Protein AF-A0AA86T6D4-F1 (afdb_monomer_lite)

InterPro domains:
  IPR005537 CRISPR type III-associated protein [PF03787] (2-140)
  IPR010172 CRISPR-associated protein, TM1791 [PTHR39965] (3-140)
  IPR010172 CRISPR-associated protein, TM1791 [TIGR01898] (18-140)

Organism: NCBI:txid2973512

Secondary structure (DSSP, 8-state):
-B-HHHHHHHHHHHHGGGSTHHHHHB-SSSB-SEEEPPBEESS--SS-SEEEEEE--SSHHHHTT-B-TTSPBPPP-TTPPP--EEEEEEPTT--EE--EEES--SHHHHHHHHHHHHHHHHHHHHT-SSS-GGGT-S---

Radius of gyration: 20.37 Å; chains: 1; bounding box: 47×42×55 Å

pLDDT: mean 91.83, std 7.36, range [55.91, 98.12]

Foldseek 3Di:
DFAQVQLLVLLCVQCVVPPCNCQQCHDPVGHHFKGKHGKDFPDCPPPDQKDKDKDWDQFVQQVVQHADPVRHGDDGDNPDDTDIDIDIDGDPPGDIDIDMDGPDPDPVSVVSVVSSVVSSLCSLAPVAGDPDVVVPPRHDD

Sequence (141 aa):
MLPGSGLKGLALAVARSNGEHETIFGTQKAAGLVDVLDAIPISPPGKNWIEVDIMNPHYPDWYQQKKDKQGKALAPSDDQSPNPIFFLTVSPGVEFEFALLCRTRTNEAKDALNKAKAWLIEGLKTLGAGAKTAAGYGYFV

Structure (mmCIF, N/CA/C/O backbone):
data_AF-A0AA86T6D4-F1
#
_entry.id   AF-A0AA86T6D4-F1
#
loop_
_atom_site.group_PDB
_atom_site.id
_atom_site.type_symbol
_atom_site.label_atom_id
_atom_site.label_alt_id
_atom_site.label_comp_id
_atom_site.label_asym_id
_atom_site.label_entity_id
_atom_site.label_seq_id
_atom_site.pdbx_PDB_ins_code
_atom_site.Cartn_x
_atom_site.Cartn_y
_atom_site.Cartn_z
_atom_site.occupancy
_atom_site.B_iso_or_equiv
_atom_site.auth_seq_id
_atom_site.auth_comp_id
_atom_site.auth_asym_id
_atom_site.auth_atom_id
_atom_site.pdbx_PDB_model_num
ATOM 1 N N . MET A 1 1 ? 6.828 -6.837 5.090 1.00 88.25 1 MET A N 1
ATOM 2 C CA . MET A 1 1 ? 5.873 -6.021 5.872 1.00 88.25 1 MET A CA 1
ATOM 3 C C . MET A 1 1 ? 5.378 -4.894 4.984 1.00 88.25 1 MET A C 1
ATOM 5 O O . MET A 1 1 ? 6.163 -4.411 4.172 1.00 88.25 1 MET A O 1
ATOM 9 N N . LEU A 1 2 ? 4.116 -4.494 5.128 1.00 95.25 2 LEU A N 1
ATOM 10 C CA . LEU A 1 2 ? 3.575 -3.286 4.503 1.00 95.25 2 LEU A CA 1
ATOM 11 C C . LEU A 1 2 ? 3.453 -2.188 5.569 1.00 95.25 2 LEU A C 1
ATOM 13 O O . LEU A 1 2 ? 2.792 -2.435 6.576 1.00 95.25 2 LEU A O 1
ATOM 17 N N . PRO A 1 3 ? 4.057 -1.001 5.377 1.00 97.62 3 PRO A N 1
ATOM 18 C CA . PRO A 1 3 ? 4.010 0.057 6.382 1.00 97.62 3 PRO A CA 1
ATOM 19 C C . PRO A 1 3 ? 2.589 0.571 6.644 1.00 97.62 3 PRO A C 1
ATOM 21 O O . PRO A 1 3 ? 1.860 0.907 5.706 1.00 97.62 3 PRO A O 1
ATOM 24 N N . GLY A 1 4 ? 2.227 0.735 7.915 1.00 97.62 4 GLY A N 1
ATOM 25 C CA . GLY A 1 4 ? 0.935 1.241 8.372 1.00 97.62 4 GLY A CA 1
ATOM 26 C C . GLY A 1 4 ? 0.640 2.652 7.873 1.00 97.62 4 GLY A C 1
ATOM 27 O O . GLY A 1 4 ? -0.503 2.983 7.573 1.00 97.62 4 GLY A O 1
ATOM 28 N N . SER A 1 5 ? 1.672 3.473 7.661 1.00 96.75 5 SER A N 1
ATOM 29 C CA . SER A 1 5 ? 1.539 4.786 7.016 1.00 96.75 5 SER A CA 1
ATOM 30 C C . SER A 1 5 ? 1.052 4.683 5.565 1.00 96.75 5 SER A C 1
ATOM 32 O O . SER A 1 5 ? 0.182 5.452 5.155 1.00 96.75 5 SER A O 1
ATOM 34 N N . GLY A 1 6 ? 1.562 3.709 4.805 1.00 97.25 6 GLY A N 1
ATOM 35 C CA . GLY A 1 6 ? 1.123 3.423 3.439 1.00 97.25 6 GLY A CA 1
ATOM 36 C C . GLY A 1 6 ? -0.304 2.885 3.407 1.00 97.25 6 GLY A C 1
ATOM 37 O O . GLY A 1 6 ? -1.123 3.357 2.623 1.00 97.25 6 GLY A O 1
ATOM 38 N N . LEU A 1 7 ? -0.632 1.970 4.321 1.00 98.12 7 LEU A N 1
ATOM 39 C CA . LEU A 1 7 ? -1.980 1.410 4.471 1.00 98.12 7 LEU A CA 1
ATOM 40 C C . LEU A 1 7 ? -3.004 2.469 4.902 1.00 98.12 7 LEU A C 1
ATOM 42 O O . LEU A 1 7 ? -4.120 2.503 4.387 1.00 98.12 7 LEU A O 1
ATOM 46 N N . LYS A 1 8 ? -2.617 3.391 5.789 1.00 97.31 8 LYS A N 1
ATOM 47 C CA . LYS A 1 8 ? -3.431 4.554 6.153 1.00 97.31 8 LYS A CA 1
ATOM 48 C C . LYS A 1 8 ? -3.658 5.469 4.956 1.00 97.31 8 LYS A C 1
ATOM 50 O O . LYS A 1 8 ? -4.780 5.914 4.744 1.00 97.31 8 LYS A O 1
ATOM 55 N N . GLY A 1 9 ? -2.615 5.741 4.170 1.00 96.38 9 GLY A N 1
ATOM 56 C CA . GLY A 1 9 ? -2.727 6.520 2.935 1.00 96.38 9 GLY A CA 1
ATOM 57 C C . GLY A 1 9 ? -3.674 5.875 1.921 1.00 96.38 9 GLY A C 1
ATOM 58 O O . GLY A 1 9 ? -4.500 6.567 1.331 1.00 96.38 9 GLY A O 1
ATOM 59 N N . LEU A 1 10 ? -3.600 4.551 1.782 1.00 96.88 10 LEU A N 1
ATOM 60 C CA . LEU A 1 10 ? -4.467 3.751 0.922 1.00 96.88 10 LEU A CA 1
ATOM 61 C C . LEU A 1 10 ? -5.937 3.834 1.355 1.00 96.88 10 LEU A C 1
ATOM 63 O O . LEU A 1 10 ? -6.796 4.194 0.553 1.00 96.88 10 LEU A O 1
ATOM 67 N N . ALA A 1 11 ? -6.220 3.574 2.634 1.00 97.12 11 ALA A N 1
ATOM 68 C CA . ALA A 1 11 ? -7.570 3.684 3.182 1.00 97.12 11 ALA A CA 1
ATOM 69 C C . ALA A 1 11 ? -8.108 5.122 3.077 1.00 97.12 11 ALA A C 1
ATOM 71 O O . ALA A 1 11 ? -9.264 5.336 2.724 1.00 97.12 11 ALA A O 1
ATOM 72 N N . LEU A 1 12 ? -7.261 6.127 3.320 1.00 96.31 12 LEU A N 1
ATOM 73 C CA . LEU A 1 12 ? -7.619 7.535 3.160 1.00 96.31 12 LEU A CA 1
ATOM 74 C C . LEU A 1 12 ? -7.967 7.884 1.705 1.00 96.31 12 LEU A C 1
ATOM 76 O O . LEU A 1 12 ? -8.889 8.666 1.486 1.00 96.31 12 LEU A O 1
ATOM 80 N N . ALA A 1 13 ? -7.262 7.327 0.716 1.00 95.38 13 ALA A N 1
ATOM 81 C CA . ALA A 1 13 ? -7.545 7.577 -0.698 1.00 95.38 13 ALA A CA 1
ATOM 82 C C . ALA A 1 13 ? -8.974 7.160 -1.077 1.00 95.38 13 ALA A C 1
ATOM 84 O O . ALA A 1 13 ? -9.649 7.905 -1.784 1.00 95.38 13 ALA A O 1
ATOM 85 N N . VAL A 1 14 ? -9.449 6.037 -0.532 1.00 95.62 14 VAL A N 1
ATOM 86 C CA . VAL A 1 14 ? -10.842 5.583 -0.662 1.00 95.62 14 VAL A CA 1
ATOM 87 C C . VAL A 1 14 ? -11.795 6.474 0.141 1.00 95.62 14 VAL A C 1
ATOM 89 O O . VAL A 1 14 ? -12.832 6.908 -0.352 1.00 95.62 14 VAL A O 1
ATOM 92 N N . ALA A 1 15 ? -11.437 6.798 1.384 1.00 95.31 15 ALA A N 1
ATOM 93 C CA . ALA A 1 15 ? -12.310 7.501 2.322 1.00 95.31 15 ALA A CA 1
ATOM 94 C C . ALA A 1 15 ? -12.574 8.979 1.978 1.00 95.31 15 ALA A C 1
ATOM 96 O O . ALA A 1 15 ? -13.535 9.568 2.481 1.00 95.31 15 ALA A O 1
ATOM 97 N N . ARG A 1 16 ? -11.732 9.601 1.142 1.00 89.44 16 ARG A N 1
ATOM 98 C CA . ARG A 1 16 ? -11.834 11.027 0.773 1.00 89.44 16 ARG A CA 1
ATOM 99 C C . ARG A 1 16 ? -13.189 11.417 0.183 1.00 89.44 16 ARG A C 1
ATOM 101 O O . ARG A 1 16 ? -13.605 12.555 0.365 1.00 89.44 16 ARG A O 1
ATOM 108 N N . SER A 1 17 ? -13.891 10.489 -0.463 1.00 78.94 17 SER A N 1
ATOM 109 C CA . SER A 1 17 ? -15.237 10.714 -1.005 1.00 78.94 17 SER A CA 1
ATOM 110 C C . SER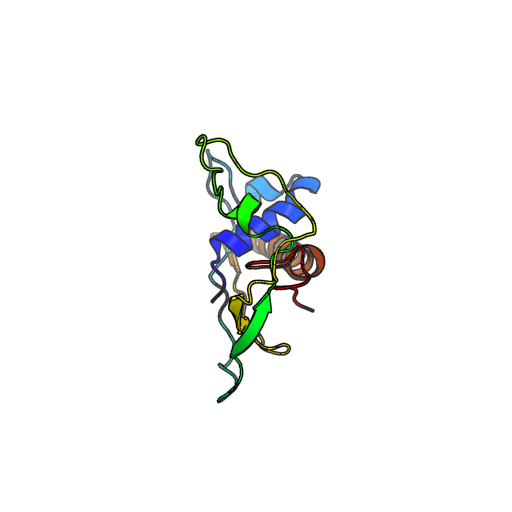 A 1 17 ? -16.349 10.730 0.059 1.00 78.94 17 SER A C 1
ATOM 112 O O . SER A 1 17 ? -17.436 11.220 -0.226 1.00 78.94 17 SER A O 1
ATOM 114 N N . ASN A 1 18 ? -16.089 10.245 1.283 1.00 72.62 18 ASN A N 1
ATOM 115 C CA . ASN A 1 18 ? -17.100 9.980 2.320 1.00 72.62 18 ASN A CA 1
ATOM 116 C C . ASN A 1 18 ? -17.125 10.996 3.489 1.00 72.62 18 ASN A C 1
ATOM 118 O O . ASN A 1 18 ? -17.879 10.808 4.437 1.00 72.62 18 ASN A O 1
ATOM 122 N N . GLY A 1 19 ? -16.310 12.061 3.465 1.00 74.06 19 GLY A N 1
ATOM 123 C CA . GLY A 1 19 ? -16.357 13.192 4.420 1.00 74.06 19 GLY A CA 1
ATOM 124 C C . GLY A 1 19 ? -15.902 12.927 5.871 1.00 74.06 19 GLY A C 1
ATOM 125 O O . GLY A 1 19 ? -15.330 13.810 6.498 1.00 74.06 19 GLY A O 1
ATOM 126 N N . GLU A 1 20 ? -16.061 11.713 6.400 1.00 86.81 20 GLU A N 1
ATOM 127 C CA . GLU A 1 20 ? -15.768 11.371 7.808 1.00 86.81 20 GLU A CA 1
ATOM 128 C C . GLU A 1 20 ? -14.303 10.983 8.094 1.00 86.81 20 GLU A C 1
ATOM 130 O O . GLU A 1 20 ? -13.903 10.698 9.227 1.00 86.81 20 GLU A O 1
ATOM 135 N N . HIS A 1 21 ? -13.472 10.954 7.054 1.00 92.81 21 HIS A N 1
ATOM 136 C CA . HIS A 1 21 ? -12.089 10.494 7.133 1.00 92.81 21 HIS A CA 1
ATOM 137 C C . HIS A 1 21 ? -11.204 11.369 8.034 1.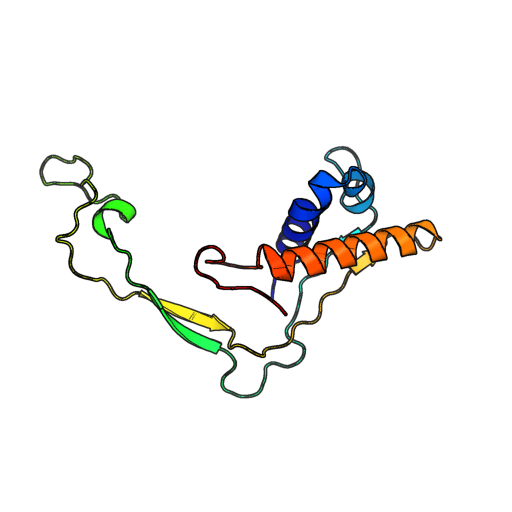00 92.81 21 HIS A C 1
ATOM 139 O O . HIS A 1 21 ? -10.231 10.865 8.589 1.00 92.81 21 HIS A O 1
ATOM 145 N N . GLU A 1 22 ? -11.530 12.651 8.216 1.00 93.88 22 GLU A N 1
ATOM 146 C CA . GLU A 1 22 ? -10.764 13.567 9.069 1.00 93.88 22 GLU A CA 1
ATOM 147 C C . GLU A 1 22 ? -10.838 13.188 10.550 1.00 93.88 22 GLU A C 1
ATOM 149 O O . GLU A 1 22 ? -9.833 13.249 11.254 1.00 93.88 22 GLU A O 1
ATOM 154 N N . THR A 1 23 ? -11.997 12.740 11.035 1.00 93.19 23 THR A N 1
ATOM 155 C CA . THR A 1 23 ? -12.137 12.272 12.422 1.00 93.19 23 THR A CA 1
ATOM 156 C C . THR A 1 23 ? -11.410 10.942 12.623 1.00 93.19 23 THR A C 1
ATOM 158 O O . THR A 1 23 ? -10.749 10.725 13.639 1.00 93.19 23 THR A O 1
ATOM 161 N N . ILE A 1 24 ? -11.484 10.050 11.634 1.00 95.31 24 ILE A N 1
ATOM 162 C CA . ILE A 1 24 ? -10.901 8.706 11.717 1.00 95.31 24 ILE A CA 1
ATOM 163 C C . ILE A 1 24 ? -9.375 8.748 11.568 1.00 95.31 24 ILE A C 1
ATOM 165 O O . ILE A 1 24 ? -8.665 8.166 12.385 1.00 95.31 24 ILE A O 1
ATOM 169 N N . PHE A 1 25 ? -8.852 9.467 10.575 1.00 95.81 25 PHE A N 1
ATOM 170 C CA . PHE A 1 25 ? -7.422 9.498 10.250 1.00 95.81 25 PHE A CA 1
ATOM 171 C C . PHE A 1 25 ? -6.697 10.763 10.715 1.00 95.81 25 PHE A C 1
ATOM 173 O O . PHE A 1 25 ? -5.461 10.767 10.757 1.00 95.81 25 PHE A O 1
ATOM 180 N N . GLY A 1 26 ? -7.428 11.781 11.157 1.00 94.12 26 GLY A N 1
ATOM 181 C CA . GLY A 1 26 ? -6.882 13.033 11.661 1.00 94.12 26 GLY A CA 1
ATOM 182 C C . GLY A 1 26 ? -6.697 14.085 10.575 1.00 94.12 26 GLY A C 1
ATOM 183 O O . GLY A 1 26 ? -6.834 13.837 9.378 1.00 94.12 26 GLY A O 1
ATOM 184 N N . THR A 1 27 ? -6.322 15.272 11.029 1.00 93.56 27 THR A N 1
ATOM 185 C CA . THR A 1 27 ? -5.945 16.421 10.205 1.00 93.56 27 THR A CA 1
ATOM 186 C C . THR A 1 27 ? -4.569 16.925 10.640 1.00 93.56 27 THR A C 1
ATOM 188 O O . THR A 1 27 ? -3.942 16.379 11.546 1.00 93.56 27 THR A O 1
ATOM 191 N N . GLN A 1 28 ? -4.093 18.020 10.046 1.00 93.94 28 GLN A N 1
ATOM 192 C CA . GLN A 1 28 ? -2.889 18.698 10.540 1.00 93.94 28 GLN A CA 1
ATOM 193 C C . GLN A 1 28 ? -3.064 19.301 11.946 1.00 93.94 28 GLN A C 1
ATOM 195 O O . GLN A 1 28 ? -2.074 19.578 12.614 1.00 93.94 28 GLN A O 1
ATOM 200 N N . LYS A 1 29 ? -4.308 19.529 12.391 1.00 96.19 29 LYS A N 1
ATOM 201 C CA . LYS A 1 29 ? -4.618 20.200 13.664 1.00 96.19 29 LYS A CA 1
ATOM 202 C C . LYS A 1 29 ? -5.014 19.235 14.781 1.00 96.19 29 LYS A C 1
ATOM 204 O O . LYS A 1 29 ? -4.953 19.612 15.946 1.00 96.19 29 LYS A O 1
ATOM 209 N N . ALA A 1 30 ? -5.445 18.023 14.439 1.00 93.19 30 ALA A N 1
ATOM 210 C CA . ALA A 1 30 ? -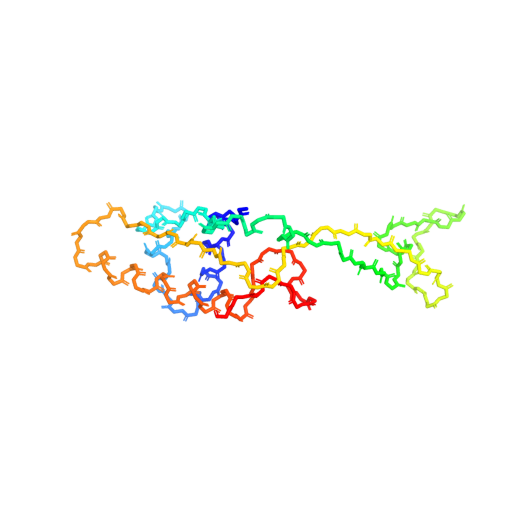5.951 17.052 15.398 1.00 93.19 30 ALA A CA 1
ATOM 211 C C . ALA A 1 30 ? -5.574 15.630 14.985 1.00 93.19 30 ALA A C 1
ATOM 213 O O . ALA A 1 30 ? -5.659 15.267 13.812 1.00 93.19 30 ALA A O 1
ATOM 214 N N . ALA A 1 31 ? -5.187 14.811 15.960 1.00 92.62 31 ALA A N 1
ATOM 215 C CA . ALA A 1 31 ? -4.923 13.404 15.709 1.00 92.62 31 ALA A CA 1
ATOM 216 C C . ALA A 1 31 ? -6.224 12.632 15.427 1.00 92.62 31 ALA A C 1
ATOM 218 O O . ALA A 1 31 ? -7.265 12.937 16.004 1.00 92.62 31 ALA A O 1
ATOM 219 N N . GLY A 1 32 ? -6.144 11.626 14.555 1.00 94.12 32 GLY A N 1
ATOM 220 C CA . GLY A 1 32 ? -7.272 10.747 14.245 1.00 94.12 32 GLY A CA 1
ATOM 221 C C . GLY A 1 32 ? -7.573 9.744 15.355 1.00 94.12 32 GLY A C 1
ATOM 222 O O . GLY A 1 32 ? -6.732 9.483 16.218 1.00 94.12 32 GLY A O 1
ATOM 223 N N . LEU A 1 33 ? -8.771 9.162 15.304 1.00 95.25 33 LEU A N 1
ATOM 224 C CA . LEU A 1 33 ? -9.205 8.113 16.229 1.00 95.25 33 LEU A CA 1
ATOM 225 C C . LEU A 1 33 ? -8.544 6.755 15.967 1.00 95.25 33 LEU A C 1
ATOM 227 O O . LEU A 1 33 ? -8.341 6.003 16.921 1.00 95.25 33 LEU A O 1
ATOM 231 N N . VAL A 1 34 ? -8.232 6.439 14.705 1.00 97.12 34 VAL A N 1
ATOM 232 C CA . VAL A 1 34 ? -7.756 5.116 14.285 1.00 97.12 34 VAL A CA 1
ATOM 233 C C . VAL A 1 34 ? -6.280 5.155 13.892 1.00 97.12 34 VAL A C 1
ATOM 235 O O . VAL A 1 34 ? -5.865 5.891 12.991 1.00 97.12 34 VAL A O 1
ATOM 238 N N . ASP A 1 35 ? -5.500 4.304 14.549 1.00 96.94 35 ASP A N 1
ATOM 239 C CA . ASP A 1 35 ? -4.127 3.981 14.192 1.00 96.94 35 ASP A CA 1
ATOM 240 C C . ASP A 1 35 ? -4.112 2.734 13.293 1.00 96.94 35 ASP A C 1
ATOM 242 O O . ASP A 1 35 ? -4.772 1.730 13.572 1.00 96.94 35 ASP A O 1
ATOM 246 N N . VAL A 1 36 ? -3.359 2.815 12.196 1.00 98.06 36 VAL A N 1
ATOM 247 C CA . VAL A 1 36 ? -3.158 1.717 11.241 1.00 98.06 36 VAL A CA 1
ATOM 248 C C . VAL A 1 36 ? -1.757 1.170 11.468 1.00 98.06 36 VAL A C 1
ATOM 250 O O . VAL A 1 36 ? -0.784 1.909 11.304 1.00 98.06 36 VAL A O 1
ATOM 253 N N . LEU A 1 37 ? -1.657 -0.091 11.881 1.00 98.06 37 LEU A N 1
ATOM 254 C CA . LEU A 1 37 ? -0.369 -0.734 12.126 1.00 98.06 37 LEU A CA 1
ATOM 255 C C . LEU A 1 37 ? 0.231 -1.292 10.834 1.00 98.06 37 LEU A C 1
ATOM 257 O O . LEU A 1 37 ? -0.446 -1.409 9.810 1.00 98.06 37 LEU A O 1
ATOM 261 N N . ASP A 1 38 ? 1.515 -1.640 10.895 1.00 97.94 38 ASP A N 1
ATOM 262 C CA . ASP A 1 38 ? 2.178 -2.368 9.818 1.00 97.94 38 ASP A CA 1
ATOM 263 C C . ASP A 1 38 ? 1.505 -3.729 9.614 1.00 97.94 38 ASP A C 1
ATOM 265 O O . ASP A 1 38 ? 1.215 -4.439 10.579 1.00 97.94 38 ASP A O 1
ATOM 269 N N . ALA A 1 39 ? 1.286 -4.110 8.355 1.00 96.62 39 ALA A N 1
ATOM 270 C CA . ALA A 1 39 ? 0.807 -5.446 8.034 1.00 96.62 39 ALA A CA 1
ATOM 271 C C . ALA A 1 39 ? 1.973 -6.423 7.887 1.00 96.62 39 ALA A C 1
ATOM 273 O O . ALA A 1 39 ? 2.986 -6.142 7.222 1.00 96.62 39 ALA A O 1
ATOM 274 N N . ILE A 1 40 ? 1.807 -7.599 8.479 1.00 93.69 40 ILE A N 1
ATOM 275 C CA . ILE A 1 40 ? 2.822 -8.650 8.543 1.00 93.69 40 ILE A CA 1
ATOM 276 C C . ILE A 1 40 ? 2.304 -9.929 7.879 1.00 93.69 40 ILE A C 1
ATOM 278 O O . ILE A 1 40 ? 1.110 -10.199 7.949 1.00 93.69 40 ILE A O 1
ATOM 282 N N . PRO A 1 41 ? 3.160 -10.724 7.219 1.00 91.75 41 PRO A N 1
ATOM 283 C CA . PRO A 1 41 ? 2.744 -12.021 6.696 1.00 91.75 41 PRO A CA 1
ATOM 284 C C . PRO A 1 41 ? 2.413 -12.982 7.854 1.00 91.75 41 PRO A C 1
ATOM 286 O O . PRO A 1 41 ? 3.198 -13.078 8.797 1.00 91.75 41 PRO A O 1
ATOM 289 N N . ILE A 1 42 ? 1.279 -13.692 7.784 1.00 86.44 42 ILE A N 1
ATOM 290 C CA . ILE A 1 42 ? 0.746 -14.528 8.896 1.00 86.44 42 ILE A CA 1
ATOM 291 C C . ILE A 1 42 ? 1.599 -15.784 9.137 1.00 86.44 42 ILE A C 1
ATOM 293 O O . ILE A 1 42 ? 1.641 -16.364 10.218 1.00 86.44 42 ILE A O 1
ATOM 297 N N . SER A 1 43 ? 2.365 -16.178 8.136 1.00 69.88 43 SER A N 1
ATOM 298 C CA . SER A 1 43 ? 3.451 -17.140 8.228 1.00 69.88 43 SER A CA 1
ATOM 299 C C . SER A 1 43 ? 4.312 -16.856 7.010 1.00 69.88 43 SER A C 1
ATOM 301 O O . SER A 1 43 ? 3.721 -16.734 5.941 1.00 69.88 43 SER A O 1
ATOM 303 N N . PRO A 1 44 ? 5.645 -16.697 7.083 1.00 61.06 44 PRO A N 1
ATOM 304 C CA . PRO A 1 44 ? 6.449 -16.799 5.872 1.00 61.06 44 PRO A CA 1
ATOM 305 C C . PRO A 1 44 ? 6.235 -18.230 5.353 1.00 61.06 44 PRO A C 1
ATOM 307 O O . PRO A 1 44 ? 6.701 -19.161 6.016 1.00 61.06 44 PRO A O 1
ATOM 310 N N . PRO A 1 45 ? 5.478 -18.457 4.260 1.00 55.91 45 PRO A N 1
ATOM 311 C CA . PRO A 1 45 ? 5.151 -19.806 3.832 1.00 55.91 45 PRO A CA 1
ATOM 312 C C . PRO A 1 45 ? 6.434 -20.506 3.383 1.00 55.91 45 PRO A C 1
ATOM 314 O O . PRO A 1 45 ? 6.898 -20.318 2.265 1.00 55.91 45 PRO A O 1
ATOM 317 N N . GLY A 1 46 ? 7.043 -21.273 4.290 1.00 63.38 46 GLY A N 1
ATOM 318 C CA . GLY A 1 46 ? 8.237 -22.076 4.042 1.00 63.38 46 GLY A CA 1
ATOM 319 C C . GLY A 1 46 ? 9.339 -21.379 3.226 1.00 63.38 46 GLY A C 1
ATOM 320 O O . GLY A 1 46 ? 9.556 -20.168 3.286 1.00 63.38 46 GLY A O 1
ATOM 321 N N . LYS A 1 47 ? 10.074 -22.181 2.451 1.00 62.81 47 LYS A N 1
ATOM 322 C CA . LYS A 1 47 ? 10.882 -21.677 1.334 1.00 62.81 47 LYS A CA 1
ATOM 323 C C . LYS A 1 47 ? 9.917 -21.408 0.168 1.00 62.81 47 LYS A C 1
ATOM 325 O O . LYS A 1 47 ? 9.108 -22.287 -0.105 1.00 62.81 47 LYS A O 1
ATOM 330 N N . ASN A 1 48 ? 10.063 -20.271 -0.527 1.00 72.81 48 ASN A N 1
ATOM 331 C CA . ASN A 1 48 ? 9.397 -19.901 -1.803 1.00 72.81 48 ASN A CA 1
ATOM 332 C C . ASN A 1 48 ? 8.187 -18.944 -1.735 1.00 72.81 48 ASN A C 1
ATOM 334 O O . ASN A 1 48 ? 7.261 -19.077 -2.522 1.00 72.81 48 ASN A O 1
ATOM 338 N N . TRP A 1 49 ? 8.199 -17.952 -0.845 1.00 86.50 49 TRP A N 1
ATOM 339 C CA . TRP A 1 49 ? 7.190 -16.874 -0.825 1.00 86.50 49 TRP A CA 1
ATOM 340 C C . TRP A 1 49 ? 7.685 -15.540 -1.387 1.00 86.50 49 TRP A C 1
ATOM 342 O O . TRP A 1 49 ? 6.972 -14.535 -1.388 1.00 86.50 49 TRP A O 1
ATOM 352 N N . ILE A 1 50 ? 8.941 -15.550 -1.825 1.00 90.25 50 ILE A N 1
ATOM 353 C CA . ILE A 1 50 ? 9.584 -14.488 -2.574 1.00 90.25 50 ILE A CA 1
ATOM 354 C C . ILE A 1 50 ? 9.983 -15.087 -3.917 1.00 90.25 50 ILE A C 1
ATOM 356 O O . ILE A 1 50 ? 10.662 -16.116 -3.963 1.00 90.25 50 ILE A O 1
ATOM 360 N N . GLU A 1 51 ? 9.585 -14.419 -4.986 1.00 91.69 51 GLU A N 1
ATOM 361 C CA . GLU A 1 51 ? 9.856 -14.792 -6.370 1.00 91.69 51 GLU A CA 1
ATOM 362 C C . GLU A 1 51 ? 10.703 -13.720 -7.053 1.00 91.69 51 GLU A C 1
ATOM 364 O O . GLU A 1 51 ? 10.723 -12.559 -6.640 1.00 91.69 51 GLU A O 1
ATOM 369 N N . VAL A 1 52 ? 11.428 -14.120 -8.098 1.00 94.75 52 VAL A N 1
ATOM 370 C CA . VAL A 1 52 ? 12.128 -13.192 -8.989 1.00 94.75 52 VAL A CA 1
ATOM 371 C C . VAL A 1 52 ? 11.245 -12.964 -10.203 1.00 94.75 52 VAL A C 1
ATOM 373 O O . VAL A 1 52 ? 10.885 -13.920 -10.885 1.00 94.75 52 VAL A O 1
ATOM 376 N N . ASP A 1 53 ? 10.963 -11.703 -10.496 1.00 95.81 53 ASP A N 1
ATOM 377 C CA . ASP A 1 53 ? 10.293 -11.282 -11.721 1.00 95.81 53 ASP A CA 1
ATOM 378 C C . ASP A 1 53 ? 11.188 -10.297 -12.493 1.00 95.81 53 ASP A C 1
ATOM 380 O O . ASP A 1 53 ? 12.217 -9.829 -11.992 1.00 95.81 53 ASP A O 1
ATOM 384 N N . ILE A 1 54 ? 10.833 -9.999 -13.737 1.00 96.75 54 ILE A N 1
ATOM 385 C CA . ILE A 1 54 ? 11.613 -9.198 -14.678 1.00 96.75 54 ILE A CA 1
ATOM 386 C C . ILE A 1 54 ? 10.774 -8.037 -15.213 1.00 96.75 54 ILE A C 1
ATOM 388 O O . ILE A 1 54 ? 9.601 -8.178 -15.540 1.00 96.75 54 ILE A O 1
ATOM 392 N N . MET A 1 55 ? 11.384 -6.860 -15.344 1.00 94.75 55 MET A N 1
ATOM 393 C CA . MET A 1 55 ? 10.827 -5.783 -16.164 1.00 94.75 55 MET A CA 1
ATOM 394 C C . MET A 1 55 ? 11.819 -5.338 -17.229 1.00 94.75 55 MET A C 1
ATOM 396 O O . MET A 1 55 ? 13.019 -5.267 -16.976 1.00 94.75 55 MET A O 1
ATOM 400 N N . ASN A 1 56 ? 11.290 -4.979 -18.395 1.00 93.44 56 ASN A N 1
ATOM 401 C CA . ASN A 1 56 ? 12.016 -4.306 -19.465 1.00 93.44 56 ASN A CA 1
ATOM 402 C C . ASN A 1 56 ? 11.374 -2.931 -19.685 1.00 93.44 56 ASN A C 1
ATOM 404 O O . ASN A 1 56 ? 10.277 -2.870 -20.244 1.00 93.44 56 ASN A O 1
ATOM 408 N N . PRO A 1 57 ? 11.998 -1.827 -19.231 1.00 92.00 57 PRO A N 1
ATOM 409 C CA . PRO A 1 57 ? 11.540 -0.489 -19.589 1.00 92.00 57 PRO A CA 1
ATOM 410 C C . PRO A 1 57 ? 11.558 -0.321 -21.110 1.00 92.00 57 PRO A C 1
ATOM 412 O O . PRO A 1 57 ? 12.543 -0.681 -21.744 1.00 92.00 57 PRO A O 1
ATOM 415 N N . HIS A 1 58 ? 10.492 0.248 -21.677 1.00 90.94 58 HIS A N 1
ATOM 416 C CA . HIS A 1 58 ? 10.378 0.442 -23.130 1.00 90.94 58 HIS A CA 1
ATOM 417 C C . HIS A 1 58 ? 11.320 1.541 -23.661 1.00 90.94 58 HIS A C 1
ATOM 419 O O . HIS A 1 58 ? 11.877 1.409 -24.740 1.00 90.94 58 HIS A O 1
ATOM 425 N N . TYR A 1 59 ? 11.581 2.585 -22.861 1.00 92.25 59 TYR A N 1
ATOM 426 C CA . TYR A 1 59 ? 12.496 3.690 -23.204 1.00 92.25 59 TYR A CA 1
ATOM 427 C C . TYR A 1 59 ? 13.600 3.872 -22.142 1.00 92.25 59 TYR A C 1
ATOM 429 O O . TYR A 1 59 ? 13.583 4.860 -21.395 1.00 92.25 59 TYR A O 1
ATOM 437 N N . PRO A 1 60 ? 14.534 2.916 -21.985 1.00 90.88 60 PRO A N 1
ATOM 438 C CA . PRO A 1 60 ? 15.523 2.943 -20.908 1.00 90.88 60 PRO A CA 1
ATOM 439 C C . PRO A 1 60 ? 16.385 4.214 -20.906 1.00 90.88 60 PRO A C 1
ATOM 441 O O . PRO A 1 60 ? 16.618 4.777 -19.836 1.00 90.88 60 PRO A O 1
ATOM 444 N N . ASP A 1 61 ? 16.804 4.716 -22.068 1.00 91.81 61 ASP A N 1
ATOM 445 C CA . ASP A 1 61 ? 17.686 5.887 -22.154 1.00 91.81 61 ASP A CA 1
ATOM 446 C C . ASP A 1 61 ? 16.978 7.188 -21.751 1.00 91.81 61 ASP A C 1
ATOM 448 O O . ASP A 1 61 ? 17.583 8.050 -21.106 1.00 91.81 61 ASP A O 1
ATOM 452 N N . TRP A 1 62 ? 15.682 7.295 -22.066 1.00 91.19 62 TRP A N 1
ATOM 453 C CA . TRP A 1 62 ? 14.829 8.410 -21.648 1.00 91.19 62 TRP A CA 1
ATOM 454 C C . TRP A 1 62 ? 14.684 8.449 -20.125 1.00 91.19 62 TRP A C 1
ATOM 456 O O . TRP A 1 62 ? 14.969 9.465 -19.491 1.00 91.19 62 TRP A O 1
ATOM 466 N N . TYR A 1 63 ? 14.285 7.327 -19.516 1.00 89.06 63 TYR A N 1
ATOM 467 C CA . TYR A 1 63 ? 14.082 7.256 -18.066 1.00 89.06 63 TYR A CA 1
ATOM 468 C C . TYR A 1 63 ? 15.388 7.396 -17.274 1.00 89.06 63 TYR A C 1
ATOM 470 O O . TYR A 1 63 ? 15.367 7.886 -16.147 1.00 89.06 63 TYR A O 1
ATOM 478 N N . GLN A 1 64 ? 16.526 7.019 -17.863 1.00 90.19 64 GLN A N 1
ATOM 479 C CA . GLN A 1 64 ? 17.856 7.235 -17.286 1.00 90.19 64 GLN A CA 1
ATOM 480 C C . GLN A 1 64 ? 18.409 8.647 -17.527 1.00 90.19 64 GLN A C 1
ATOM 482 O O . GLN A 1 64 ? 19.523 8.937 -17.095 1.00 90.19 64 GLN A O 1
ATOM 487 N N . GLN A 1 65 ? 17.657 9.526 -18.201 1.00 92.25 65 GLN A N 1
ATOM 488 C CA . GLN A 1 65 ? 18.070 10.895 -18.523 1.00 92.25 65 GLN A CA 1
ATOM 489 C C . GLN A 1 65 ? 19.422 10.951 -19.253 1.00 92.25 65 GLN A C 1
ATOM 491 O O . GLN A 1 65 ? 20.228 11.864 -19.035 1.00 92.25 65 GLN A O 1
ATOM 496 N N . LYS A 1 66 ? 19.691 9.966 -20.120 1.00 92.19 66 LYS A N 1
ATOM 497 C CA . LYS A 1 66 ? 20.917 9.953 -20.917 1.00 92.19 66 LYS A CA 1
ATOM 498 C C . LYS A 1 66 ? 20.949 11.147 -21.860 1.00 92.19 66 LYS A C 1
ATOM 500 O O . LYS A 1 66 ? 19.918 11.664 -22.295 1.00 92.19 66 LYS A O 1
ATOM 505 N N . LYS A 1 67 ? 22.165 11.586 -22.172 1.00 94.50 67 LYS A N 1
ATOM 506 C CA . LYS A 1 67 ? 22.421 12.733 -23.037 1.00 94.50 67 LYS A CA 1
ATOM 507 C C . LYS A 1 67 ? 23.175 12.307 -24.286 1.00 94.50 67 LYS A C 1
ATOM 509 O O . LYS A 1 67 ? 23.995 11.391 -24.231 1.00 94.50 67 LYS A O 1
ATOM 514 N N . ASP A 1 68 ? 22.901 12.984 -25.392 1.00 91.12 68 ASP A N 1
ATOM 515 C CA . ASP A 1 68 ? 23.702 12.873 -26.604 1.00 91.12 68 ASP A CA 1
ATOM 516 C C . ASP A 1 68 ? 25.098 13.495 -26.415 1.00 91.12 68 ASP A C 1
ATOM 518 O O . ASP A 1 68 ? 25.450 14.038 -25.361 1.00 91.12 68 ASP A O 1
ATOM 522 N N . LYS A 1 69 ? 25.916 13.428 -27.468 1.00 92.12 69 LYS A N 1
ATOM 523 C CA . LYS A 1 69 ? 27.284 13.968 -27.466 1.00 92.12 69 LYS A CA 1
ATOM 524 C C . LYS A 1 69 ? 27.327 15.491 -27.286 1.00 92.12 69 LYS A C 1
ATOM 526 O O . LYS A 1 69 ? 28.380 16.027 -26.958 1.00 92.12 69 LYS A O 1
ATOM 531 N N . GLN A 1 70 ? 26.210 16.178 -27.505 1.00 92.50 70 GLN A N 1
ATOM 532 C CA . GLN A 1 70 ? 26.043 17.620 -27.354 1.00 92.50 70 GLN A CA 1
ATOM 533 C C . GLN A 1 70 ? 25.453 17.990 -25.981 1.00 92.50 70 GLN A C 1
ATOM 535 O O . GLN A 1 70 ? 25.247 19.168 -25.694 1.00 92.50 70 GLN A O 1
ATOM 540 N N . GLY A 1 71 ? 25.206 17.005 -25.110 1.00 91.75 71 GLY A N 1
ATOM 541 C CA . GLY A 1 71 ? 24.682 17.211 -23.763 1.00 91.75 71 GLY A CA 1
ATOM 542 C C . GLY A 1 71 ? 23.163 17.401 -23.692 1.00 91.75 71 GLY A C 1
ATOM 543 O O . GLY A 1 71 ? 22.653 17.752 -22.622 1.00 91.75 71 GLY A O 1
ATOM 544 N N . LYS A 1 72 ? 22.424 17.166 -24.782 1.00 92.19 72 LYS A N 1
ATOM 545 C CA . LYS A 1 72 ? 20.957 17.241 -24.816 1.00 92.19 72 LYS A CA 1
ATOM 546 C C . LYS A 1 72 ? 20.352 15.902 -24.393 1.00 92.19 72 LYS A C 1
ATOM 548 O O . LYS A 1 72 ? 20.865 14.853 -24.761 1.00 92.19 72 LYS A O 1
ATOM 553 N N . ALA A 1 73 ? 19.261 15.931 -23.625 1.00 91.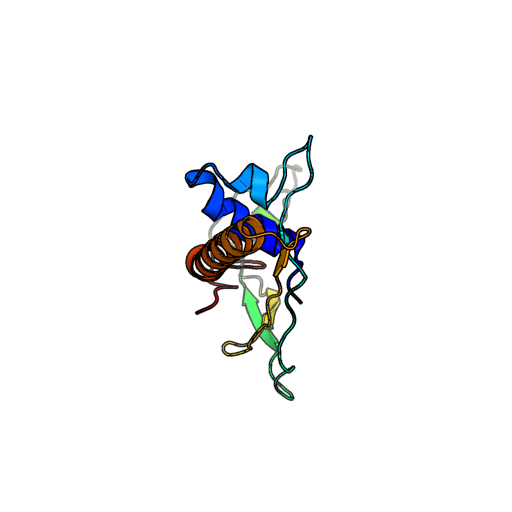38 73 ALA A N 1
ATOM 554 C CA . ALA A 1 73 ? 18.548 14.715 -23.232 1.00 91.38 73 ALA A CA 1
ATOM 555 C C . ALA A 1 73 ? 18.048 13.945 -24.467 1.00 91.38 73 ALA A C 1
ATOM 557 O O . ALA A 1 73 ? 17.459 14.540 -25.375 1.00 91.38 73 ALA A O 1
ATOM 558 N N . LEU A 1 74 ? 18.288 12.634 -24.487 1.00 92.75 74 LEU A N 1
ATOM 559 C CA . LEU A 1 74 ? 17.775 11.739 -25.521 1.00 92.75 74 LEU A CA 1
ATOM 560 C C . LEU A 1 74 ? 16.255 11.652 -25.402 1.00 92.75 74 LEU A C 1
ATOM 562 O O . LEU A 1 74 ? 15.755 11.505 -24.296 1.00 92.75 74 LEU A O 1
ATOM 566 N N . ALA A 1 75 ? 15.537 11.759 -26.520 1.00 92.38 75 ALA A N 1
ATOM 567 C CA . ALA A 1 75 ? 14.084 11.592 -26.588 1.00 92.38 75 ALA A CA 1
ATOM 568 C C . ALA A 1 75 ? 13.695 10.096 -26.538 1.00 92.38 75 ALA A C 1
ATOM 570 O O . ALA A 1 75 ? 14.537 9.252 -26.849 1.00 92.38 75 ALA A O 1
ATOM 571 N N . PRO A 1 76 ? 12.448 9.741 -26.165 1.00 91.81 76 PRO A N 1
ATOM 572 C CA . PRO A 1 76 ? 11.984 8.358 -26.265 1.00 91.81 76 PRO A CA 1
ATOM 573 C C . PRO A 1 76 ? 12.002 7.893 -27.727 1.00 91.81 76 PRO A C 1
ATOM 575 O O . PRO A 1 76 ? 11.565 8.622 -28.620 1.00 91.81 76 PRO A O 1
ATOM 578 N N . SER A 1 77 ? 12.518 6.688 -27.961 1.00 92.19 77 SER A N 1
ATOM 579 C CA . SER A 1 77 ? 12.633 6.075 -29.285 1.00 92.19 77 SER A CA 1
ATOM 580 C C . SER A 1 77 ? 12.429 4.559 -29.196 1.00 92.19 77 SER A C 1
ATOM 582 O O . SER A 1 77 ? 12.863 3.932 -28.232 1.00 92.19 77 SER A O 1
ATOM 584 N N . ASP A 1 78 ? 11.765 3.970 -30.194 1.00 90.31 78 ASP A N 1
ATOM 585 C CA . ASP A 1 78 ? 11.395 2.540 -30.221 1.00 90.31 78 ASP A CA 1
ATOM 586 C C . ASP A 1 78 ? 12.531 1.607 -30.696 1.00 90.31 78 ASP A C 1
ATOM 588 O O . ASP A 1 78 ? 12.327 0.412 -30.891 1.00 90.31 78 ASP A O 1
ATOM 592 N N . ASP A 1 79 ? 13.732 2.141 -30.917 1.00 91.00 79 ASP A N 1
ATOM 593 C CA . ASP A 1 79 ? 14.901 1.430 -31.452 1.00 91.00 79 ASP A CA 1
ATOM 594 C C . ASP A 1 79 ? 15.898 0.981 -30.369 1.00 91.00 79 ASP A C 1
ATOM 596 O O . ASP A 1 79 ? 16.994 0.505 -30.673 1.00 91.00 79 ASP A O 1
ATOM 600 N N . GLN A 1 80 ? 15.527 1.125 -29.095 1.00 89.88 80 GLN A N 1
ATOM 601 C CA . GLN A 1 80 ? 16.387 0.811 -27.957 1.00 89.88 80 GLN A CA 1
ATOM 602 C C . GLN A 1 80 ? 16.358 -0.688 -27.630 1.00 89.88 80 GLN A C 1
ATOM 604 O O . GLN A 1 80 ? 15.306 -1.328 -27.609 1.00 89.88 80 GLN A O 1
ATOM 609 N N . SER A 1 81 ? 17.527 -1.257 -27.324 1.00 91.88 81 SER A N 1
ATOM 610 C CA . SER A 1 81 ? 17.626 -2.650 -26.877 1.00 91.88 81 SER A CA 1
ATOM 611 C C . SER A 1 81 ? 16.928 -2.854 -25.524 1.00 91.88 81 SER A C 1
ATOM 613 O O . SER A 1 81 ? 17.076 -2.010 -24.633 1.00 91.88 81 SER A O 1
ATOM 615 N N . PRO A 1 82 ? 16.234 -3.990 -25.310 1.00 91.00 82 PRO A N 1
ATOM 616 C CA . PRO A 1 82 ? 15.637 -4.301 -24.016 1.00 91.00 82 PRO A CA 1
ATOM 617 C C . PRO A 1 82 ? 16.717 -4.414 -22.933 1.00 91.00 82 PRO A C 1
ATOM 619 O O . PRO A 1 82 ? 17.783 -4.989 -23.163 1.00 91.00 82 PRO A O 1
ATOM 622 N N . ASN A 1 83 ? 16.422 -3.895 -21.740 1.00 91.06 83 ASN A N 1
ATOM 623 C CA . ASN A 1 83 ? 17.307 -3.960 -20.577 1.00 91.06 83 ASN A CA 1
ATOM 624 C C . ASN A 1 83 ? 16.638 -4.712 -19.409 1.00 91.06 83 ASN A C 1
ATOM 626 O O . ASN A 1 83 ? 15.910 -4.080 -18.635 1.00 91.06 83 ASN A O 1
ATOM 630 N N . PRO A 1 84 ? 16.876 -6.035 -19.278 1.00 95.00 84 PRO A N 1
ATOM 631 C CA . PRO A 1 84 ? 16.310 -6.870 -18.221 1.00 95.00 84 PRO A CA 1
ATOM 632 C C . PRO A 1 84 ? 16.653 -6.384 -16.812 1.00 95.00 84 PRO A C 1
ATOM 634 O O . PRO A 1 84 ? 17.806 -6.444 -16.388 1.00 95.00 84 PRO A O 1
ATOM 637 N N . ILE A 1 85 ? 15.643 -5.966 -16.048 1.00 94.75 85 ILE A N 1
ATOM 638 C CA . ILE A 1 85 ? 15.783 -5.637 -14.626 1.00 94.75 85 ILE A CA 1
ATOM 639 C C . ILE A 1 85 ? 15.037 -6.683 -13.804 1.00 94.75 85 ILE A C 1
ATOM 641 O O . ILE A 1 85 ? 13.805 -6.683 -13.756 1.00 94.75 85 ILE A O 1
ATOM 645 N N . PHE A 1 86 ? 15.793 -7.546 -13.132 1.00 96.75 86 PHE A N 1
ATOM 646 C CA . PHE A 1 86 ? 15.259 -8.517 -12.181 1.00 96.75 86 PHE A CA 1
ATOM 647 C C . PHE A 1 86 ? 14.932 -7.841 -10.846 1.00 96.75 86 PHE A C 1
ATOM 649 O O . PHE A 1 86 ? 15.710 -7.027 -10.346 1.00 96.75 86 PHE A O 1
ATOM 656 N N . PHE A 1 87 ? 13.791 -8.178 -10.255 1.00 95.12 87 PHE A N 1
ATOM 657 C CA . PHE A 1 87 ? 13.373 -7.676 -8.949 1.00 95.12 87 PHE A CA 1
ATOM 658 C C . PHE A 1 87 ? 12.634 -8.757 -8.160 1.00 95.12 87 PHE A C 1
ATOM 660 O O . PHE A 1 87 ? 12.100 -9.704 -8.729 1.00 95.12 87 PHE A O 1
ATOM 667 N N . LEU A 1 88 ? 12.621 -8.610 -6.836 1.00 94.38 88 LEU A N 1
ATOM 668 C CA . LEU A 1 88 ? 11.923 -9.532 -5.948 1.00 94.38 88 LEU A CA 1
ATOM 669 C C . LEU A 1 88 ? 10.457 -9.122 -5.789 1.00 94.38 88 LEU A C 1
ATOM 671 O O . LEU A 1 88 ? 10.160 -7.941 -5.596 1.00 94.38 88 LEU A O 1
ATOM 675 N N . THR A 1 89 ? 9.564 -10.103 -5.816 1.00 93.94 89 THR A N 1
ATOM 676 C CA . THR A 1 89 ? 8.134 -9.951 -5.540 1.00 93.94 89 THR A CA 1
ATOM 677 C C . THR A 1 89 ? 7.684 -10.944 -4.475 1.00 93.94 89 THR A C 1
ATOM 679 O O . THR A 1 89 ? 8.338 -11.957 -4.244 1.00 93.94 89 THR A O 1
ATOM 682 N N . VAL A 1 90 ? 6.574 -10.643 -3.806 1.00 92.69 90 VAL A N 1
ATOM 683 C CA . VAL A 1 90 ? 5.898 -11.600 -2.924 1.00 92.69 90 VAL A CA 1
ATOM 684 C C . VAL A 1 90 ? 5.012 -12.493 -3.788 1.00 92.69 90 VAL A C 1
ATOM 686 O O . VAL A 1 90 ? 4.277 -11.979 -4.634 1.00 92.69 90 VAL A O 1
ATOM 689 N N . SER A 1 91 ? 5.089 -13.807 -3.583 1.00 91.62 91 SER A N 1
ATOM 690 C CA . SER A 1 91 ? 4.293 -14.787 -4.326 1.00 91.62 91 SER A CA 1
ATOM 691 C C . SER A 1 91 ? 2.785 -14.584 -4.111 1.00 91.62 91 SER A C 1
ATOM 693 O O . SER A 1 91 ? 2.362 -14.217 -3.006 1.00 91.62 91 SER A O 1
ATOM 695 N N . PRO A 1 92 ? 1.939 -14.878 -5.114 1.00 90.75 92 PRO A N 1
ATOM 696 C CA . PRO A 1 92 ? 0.497 -14.973 -4.913 1.00 90.75 92 PRO A CA 1
ATOM 697 C C . PRO A 1 92 ? 0.140 -15.990 -3.817 1.00 90.75 92 PRO A C 1
ATOM 699 O O . PRO A 1 92 ? 0.787 -17.026 -3.678 1.00 90.75 92 PRO A O 1
ATOM 702 N N . GLY A 1 93 ? -0.912 -15.708 -3.045 1.00 89.75 93 GLY A N 1
ATOM 703 C CA . GLY A 1 93 ? -1.380 -16.589 -1.966 1.00 89.75 93 GLY A CA 1
ATOM 704 C C . GLY A 1 93 ? -0.689 -16.387 -0.612 1.00 89.75 93 GLY A C 1
ATOM 705 O O . GLY A 1 93 ? -1.050 -17.057 0.351 1.00 89.75 93 GLY A O 1
ATOM 706 N N . VAL A 1 94 ? 0.266 -15.456 -0.501 1.00 90.88 94 VAL A N 1
ATOM 707 C CA . VAL A 1 94 ? 0.814 -15.052 0.802 1.00 90.88 94 VAL A CA 1
ATOM 708 C C . VAL A 1 94 ? -0.212 -14.209 1.555 1.00 90.88 94 VAL A C 1
ATOM 710 O O . VAL A 1 94 ? -0.580 -13.116 1.125 1.00 90.88 94 VAL A O 1
ATOM 713 N N . GLU A 1 95 ? -0.640 -14.702 2.712 1.00 92.06 95 GLU A N 1
ATOM 714 C CA . GLU A 1 95 ? -1.586 -14.007 3.579 1.00 92.06 95 GLU A CA 1
ATOM 715 C C . GLU A 1 95 ? -0.888 -12.974 4.468 1.00 92.06 95 GLU A C 1
ATOM 717 O O . GLU A 1 95 ? 0.195 -13.216 5.010 1.00 92.06 95 GLU A O 1
ATOM 722 N N . PHE A 1 96 ? -1.545 -11.829 4.656 1.00 94.44 96 PHE A N 1
ATOM 723 C CA . PHE A 1 96 ? -1.102 -10.755 5.541 1.00 94.44 96 PHE A CA 1
ATOM 724 C C . PHE A 1 96 ? -2.143 -10.484 6.624 1.00 94.44 96 PHE A C 1
ATOM 726 O O . PHE A 1 96 ? -3.342 -10.425 6.355 1.00 94.44 96 PHE A O 1
ATOM 733 N N . GLU A 1 97 ? -1.666 -10.259 7.843 1.00 95.44 97 GLU A N 1
ATOM 734 C CA . GLU A 1 97 ? -2.459 -9.760 8.955 1.00 95.44 97 GLU A CA 1
ATOM 735 C C . GLU A 1 97 ? -2.381 -8.236 8.994 1.00 95.44 97 GLU A C 1
ATOM 737 O O . GLU A 1 97 ? -1.300 -7.643 8.964 1.00 95.44 97 GLU A O 1
ATOM 742 N N . PHE A 1 98 ? -3.555 -7.610 9.067 1.00 97.50 98 PHE A N 1
ATOM 743 C CA . PHE A 1 98 ? -3.734 -6.166 9.128 1.00 97.50 98 PHE A CA 1
ATOM 744 C C . PHE A 1 98 ? -4.406 -5.811 10.451 1.00 97.50 98 PHE A C 1
ATOM 746 O O . PHE A 1 98 ? -5.471 -6.342 10.770 1.00 97.50 98 PHE A O 1
ATOM 753 N N . ALA A 1 99 ? -3.819 -4.878 11.198 1.00 97.38 99 ALA A N 1
ATOM 754 C CA . ALA A 1 99 ? -4.331 -4.468 12.498 1.00 97.38 99 ALA A CA 1
ATOM 755 C C . ALA A 1 99 ? -4.688 -2.976 12.522 1.00 97.38 99 ALA A C 1
ATOM 757 O O . ALA A 1 99 ? -3.906 -2.112 12.117 1.00 97.38 99 ALA A O 1
ATOM 758 N N . LEU A 1 100 ? -5.886 -2.687 13.035 1.00 97.88 100 LEU A N 1
ATOM 759 C CA . LEU A 1 100 ? -6.405 -1.343 13.271 1.00 97.88 100 LEU A CA 1
ATOM 760 C C . LEU A 1 100 ? -6.689 -1.182 14.763 1.00 97.88 100 LEU A C 1
ATOM 762 O O . LEU A 1 100 ? -7.338 -2.038 15.365 1.00 97.88 100 LEU A O 1
ATOM 766 N N . LEU A 1 101 ? -6.233 -0.079 15.349 1.00 96.44 101 LEU A N 1
ATOM 767 C CA . LEU A 1 101 ? -6.460 0.248 16.754 1.00 96.44 101 LEU A CA 1
ATOM 768 C C . LEU A 1 101 ? -7.242 1.551 16.859 1.00 96.44 101 LEU A C 1
ATOM 770 O O . LEU A 1 101 ? -6.953 2.503 16.144 1.00 96.44 101 LEU A O 1
ATOM 774 N N . CYS A 1 102 ? -8.209 1.616 17.772 1.00 95.19 102 CYS A N 1
ATOM 775 C CA . CYS A 1 102 ? -8.858 2.876 18.120 1.00 95.19 102 CYS A CA 1
ATOM 776 C C . CYS A 1 102 ? -8.298 3.395 19.441 1.00 95.19 102 CYS A C 1
ATOM 778 O O . CYS A 1 102 ? -8.139 2.637 20.401 1.00 95.19 102 CYS A O 1
ATOM 780 N N . ARG A 1 103 ? -8.046 4.702 19.509 1.00 90.69 103 ARG A N 1
ATOM 781 C CA . ARG A 1 103 ? -7.526 5.372 20.710 1.00 90.69 103 ARG A CA 1
ATOM 782 C C . ARG A 1 103 ? -8.555 5.487 21.835 1.00 90.69 103 ARG A C 1
ATOM 784 O O . ARG A 1 103 ? -8.183 5.728 22.980 1.00 90.69 103 ARG A O 1
ATOM 791 N N . THR A 1 104 ? -9.839 5.314 21.528 1.00 87.81 104 THR A N 1
ATOM 792 C CA . THR A 1 104 ? -10.945 5.382 22.492 1.00 87.81 104 THR A CA 1
ATOM 793 C C . THR A 1 104 ? -11.664 4.035 22.602 1.00 87.81 104 THR A C 1
ATOM 795 O O . THR A 1 104 ? -11.581 3.189 21.713 1.00 87.81 104 THR A O 1
ATOM 798 N N . ARG A 1 105 ? -12.383 3.820 23.713 1.00 81.75 105 ARG A N 1
ATOM 799 C CA . ARG A 1 105 ? -13.182 2.602 23.974 1.00 81.75 105 ARG A CA 1
ATOM 800 C C . ARG A 1 105 ? -14.695 2.859 23.943 1.00 81.75 105 ARG A C 1
ATOM 802 O O . ARG A 1 105 ? -15.452 2.176 24.626 1.00 81.75 105 ARG A O 1
ATOM 809 N N . THR A 1 106 ? -15.130 3.872 23.20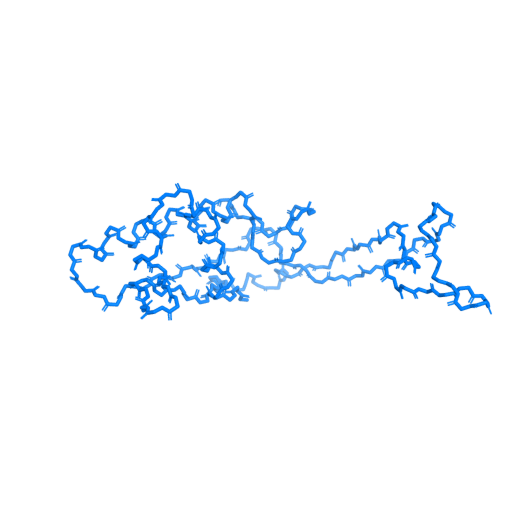4 1.00 82.38 106 THR A N 1
ATOM 810 C CA . THR A 1 106 ? -16.535 4.300 23.142 1.00 82.38 106 THR A CA 1
ATOM 811 C C . THR A 1 106 ? -17.295 3.590 22.011 1.00 82.38 106 THR A C 1
ATOM 813 O O . THR A 1 106 ? -16.709 2.809 21.260 1.00 82.38 106 THR A O 1
ATOM 816 N N . ASN A 1 107 ? -18.603 3.820 21.863 1.00 79.06 107 ASN A N 1
ATOM 817 C CA . ASN A 1 107 ? -19.362 3.226 20.751 1.00 79.06 107 ASN A CA 1
ATOM 818 C C . ASN A 1 107 ? -18.911 3.780 19.388 1.00 79.06 107 ASN A C 1
ATOM 820 O O . ASN A 1 107 ? -18.855 3.035 18.411 1.00 79.06 107 ASN A O 1
ATOM 824 N N . GLU A 1 108 ? -18.483 5.042 19.350 1.00 81.62 108 GLU A N 1
ATOM 825 C CA . GLU A 1 108 ? -17.887 5.703 18.185 1.00 81.62 108 GLU A CA 1
ATOM 826 C C . GLU A 1 108 ? -16.592 5.004 17.739 1.00 81.62 108 GLU A C 1
ATOM 828 O O . GLU A 1 108 ? -16.273 4.993 16.553 1.00 81.62 108 GLU A O 1
ATOM 833 N N . ALA A 1 109 ? -15.875 4.345 18.660 1.00 88.31 109 ALA A N 1
ATOM 834 C CA . ALA A 1 109 ? -14.676 3.576 18.334 1.00 88.31 109 ALA A CA 1
ATOM 835 C C . ALA A 1 109 ? -14.978 2.385 17.415 1.00 88.31 109 ALA A C 1
ATOM 837 O O . ALA A 1 109 ? -14.213 2.099 16.497 1.00 88.31 109 ALA A O 1
ATOM 838 N N . LYS A 1 110 ? -16.096 1.686 17.649 1.00 91.62 110 LYS A N 1
ATOM 839 C CA . LYS A 1 110 ? -16.489 0.532 16.826 1.00 91.62 110 LYS A CA 1
ATOM 840 C C . LYS A 1 110 ? -16.870 0.965 15.415 1.00 91.62 110 LYS A C 1
ATOM 842 O O . LYS A 1 110 ? -16.445 0.327 14.457 1.00 91.62 110 LYS A O 1
ATOM 847 N N . ASP A 1 111 ? -17.634 2.048 15.291 1.00 92.94 111 ASP A N 1
ATOM 848 C CA . ASP A 1 111 ? -18.026 2.594 13.988 1.00 92.94 111 ASP A CA 1
ATOM 849 C C . ASP A 1 111 ? -16.808 3.102 13.200 1.00 92.94 111 ASP A C 1
ATOM 851 O O . ASP A 1 111 ? -16.612 2.721 12.045 1.00 92.94 111 ASP A O 1
ATOM 855 N N . ALA A 1 112 ? -15.911 3.847 13.857 1.00 94.62 112 ALA A N 1
ATOM 856 C CA . ALA A 1 112 ? -14.658 4.310 13.264 1.00 94.62 112 ALA A CA 1
ATOM 857 C C . ALA A 1 112 ? -13.779 3.151 12.762 1.00 94.62 112 ALA A C 1
ATOM 859 O O . ALA A 1 112 ? -13.260 3.208 11.646 1.00 94.62 112 ALA A O 1
ATOM 860 N N . LEU A 1 113 ? -13.638 2.079 13.553 1.00 96.62 113 LEU A N 1
ATOM 861 C CA . LEU A 1 113 ? -12.896 0.881 13.149 1.00 96.62 113 LEU A CA 1
ATOM 862 C C . LEU A 1 113 ? -13.558 0.156 11.976 1.00 96.62 113 LEU A C 1
ATOM 864 O O . LEU A 1 113 ? -12.856 -0.273 11.063 1.00 96.62 113 LEU A O 1
ATOM 868 N N . ASN A 1 114 ? -14.887 0.036 11.966 1.00 95.38 114 ASN A N 1
ATOM 869 C CA . ASN A 1 114 ? -15.615 -0.605 10.871 1.00 95.38 114 ASN A CA 1
ATOM 870 C C . ASN A 1 114 ? -15.457 0.169 9.558 1.00 95.38 114 ASN A C 1
ATOM 872 O O . ASN A 1 114 ? -15.177 -0.440 8.525 1.00 95.38 114 ASN A O 1
ATOM 876 N N . LYS A 1 115 ? -15.566 1.502 9.603 1.00 95.94 115 LYS A N 1
ATOM 877 C CA . LYS A 1 115 ? -15.336 2.381 8.446 1.00 95.94 115 LYS A CA 1
ATOM 878 C C . LYS A 1 115 ? -13.896 2.289 7.952 1.00 95.94 115 LYS A C 1
ATOM 880 O O . LYS A 1 115 ? -13.671 2.006 6.778 1.00 95.94 115 LYS A O 1
ATOM 885 N N . ALA A 1 116 ? -12.920 2.423 8.852 1.00 97.12 116 ALA A N 1
ATOM 886 C CA . ALA A 1 116 ? -11.505 2.289 8.511 1.00 97.12 116 ALA A CA 1
ATOM 887 C C . ALA A 1 116 ? -11.182 0.916 7.898 1.00 97.12 116 ALA A C 1
ATOM 889 O O . ALA A 1 116 ? -10.459 0.844 6.905 1.00 97.12 116 ALA A O 1
ATOM 890 N N . LYS A 1 117 ? -11.757 -0.164 8.443 1.00 97.75 117 LYS A N 1
ATOM 891 C CA . LYS A 1 117 ? -11.631 -1.522 7.902 1.00 97.75 117 LYS A CA 1
ATOM 892 C C . LYS A 1 117 ? -12.222 -1.623 6.498 1.00 97.75 117 LYS A C 1
ATOM 894 O O . LYS A 1 117 ? -11.567 -2.175 5.620 1.00 97.75 117 LYS A O 1
ATOM 899 N N . ALA A 1 118 ? -13.430 -1.105 6.281 1.00 97.00 118 ALA A N 1
ATOM 900 C CA . ALA A 1 118 ? -14.086 -1.142 4.976 1.00 97.00 118 ALA A CA 1
ATOM 901 C C . ALA A 1 118 ? -13.258 -0.410 3.910 1.00 97.00 118 ALA A C 1
ATOM 903 O O . ALA A 1 118 ? -12.965 -0.984 2.864 1.00 97.00 118 ALA A O 1
ATOM 904 N N . TRP A 1 119 ? -12.793 0.805 4.214 1.00 97.69 119 TRP A N 1
ATOM 905 C CA . TRP A 1 119 ? -11.954 1.586 3.302 1.00 97.69 119 TRP A CA 1
ATOM 906 C C . TRP A 1 119 ? -10.600 0.934 3.030 1.00 97.69 119 TRP A C 1
ATOM 908 O O . TRP A 1 119 ? -10.122 0.962 1.898 1.00 97.69 119 TRP A O 1
ATOM 918 N N . LEU A 1 120 ? -9.980 0.325 4.046 1.00 98.00 120 LEU A N 1
ATOM 919 C CA . LEU A 1 120 ? -8.731 -0.408 3.862 1.00 98.00 120 LEU A CA 1
ATOM 920 C C . LEU A 1 120 ? -8.932 -1.624 2.947 1.00 98.00 120 LEU A C 1
ATOM 922 O O . LEU A 1 120 ? -8.152 -1.807 2.018 1.00 98.00 120 LEU A O 1
ATOM 926 N N . ILE A 1 121 ? -9.983 -2.422 3.168 1.00 97.75 121 ILE A N 1
ATOM 927 C CA . ILE A 1 121 ? -10.308 -3.582 2.323 1.00 97.75 121 ILE A CA 1
ATOM 928 C C . ILE A 1 121 ? -10.559 -3.145 0.877 1.00 97.75 121 ILE A C 1
ATOM 930 O O . ILE A 1 121 ? -10.026 -3.752 -0.049 1.00 97.75 121 ILE A O 1
ATOM 934 N N . GLU A 1 122 ? -11.344 -2.089 0.670 1.00 96.94 122 GLU A N 1
ATOM 935 C CA . GLU A 1 122 ? -11.618 -1.564 -0.668 1.00 96.94 122 GLU A CA 1
ATOM 936 C C . GLU A 1 122 ? -10.340 -1.066 -1.352 1.00 96.94 122 GLU A C 1
ATOM 938 O O . GLU A 1 122 ? -10.097 -1.391 -2.514 1.00 96.94 122 GLU A O 1
ATOM 943 N N . GLY A 1 123 ? -9.482 -0.341 -0.632 1.00 96.88 123 GLY A N 1
ATOM 944 C CA . GLY A 1 123 ? -8.223 0.164 -1.173 1.00 96.88 123 GLY A CA 1
ATOM 945 C C . GLY A 1 123 ? -7.256 -0.960 -1.541 1.00 96.88 123 GLY A C 1
ATOM 946 O O . GLY A 1 123 ? -6.655 -0.933 -2.613 1.00 96.88 123 GLY A O 1
ATOM 947 N N . LEU A 1 124 ? -7.159 -1.996 -0.705 1.00 97.75 124 LEU A N 1
ATOM 948 C CA . LEU A 1 124 ? -6.353 -3.187 -0.985 1.00 97.75 124 LEU A CA 1
ATOM 949 C C . LEU A 1 124 ? -6.839 -3.943 -2.237 1.00 97.75 124 LEU A C 1
ATOM 951 O O . LEU A 1 124 ? -6.018 -4.493 -2.971 1.00 97.75 124 LEU A O 1
ATOM 955 N N . LYS A 1 125 ? -8.152 -3.929 -2.501 1.00 96.94 125 LYS A N 1
ATOM 956 C CA . LYS A 1 125 ? -8.780 -4.588 -3.659 1.00 96.94 125 LYS A CA 1
ATOM 957 C C . LYS A 1 125 ? -8.713 -3.780 -4.949 1.00 96.94 125 LYS A C 1
ATOM 959 O O . LYS A 1 125 ? -8.609 -4.365 -6.020 1.00 96.94 125 LYS A O 1
ATOM 964 N N . THR A 1 126 ? -8.823 -2.456 -4.867 1.00 95.44 126 THR A N 1
ATOM 965 C CA . THR A 1 126 ? -9.051 -1.603 -6.049 1.00 95.44 126 THR A CA 1
ATOM 966 C C . THR A 1 126 ? -7.863 -0.721 -6.417 1.00 95.44 126 THR A C 1
ATOM 968 O O . THR A 1 126 ? -7.679 -0.410 -7.592 1.00 95.44 126 THR A O 1
ATOM 971 N N . LEU A 1 127 ? -7.022 -0.352 -5.449 1.00 96.00 127 LEU A N 1
ATOM 972 C CA . LEU A 1 127 ? -5.868 0.528 -5.659 1.00 96.00 127 LEU A CA 1
ATOM 973 C C . LEU A 1 127 ? -4.531 -0.222 -5.538 1.00 96.00 127 LEU A C 1
ATOM 975 O O . LEU A 1 127 ? -3.559 0.157 -6.192 1.00 96.00 127 LEU A O 1
ATOM 979 N N . GLY A 1 128 ? -4.498 -1.280 -4.722 1.00 96.31 128 GLY A N 1
ATOM 980 C CA . GLY A 1 128 ? -3.304 -2.069 -4.426 1.00 96.31 128 GLY A CA 1
ATOM 981 C C . GLY A 1 128 ? -2.355 -1.381 -3.434 1.00 96.31 128 GLY A C 1
ATOM 982 O O . GLY A 1 128 ? -2.338 -0.160 -3.283 1.00 96.31 128 GLY A O 1
ATOM 983 N N . ALA A 1 129 ? -1.546 -2.173 -2.733 1.00 95.8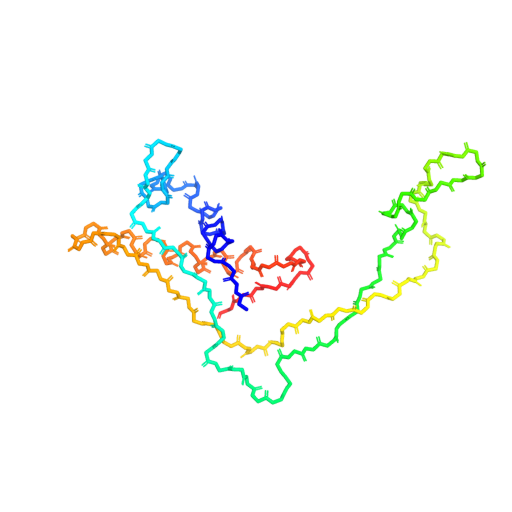8 129 ALA A N 1
ATOM 984 C CA . ALA A 1 129 ? -0.532 -1.716 -1.790 1.00 95.88 129 ALA A CA 1
ATOM 985 C C . ALA A 1 129 ? 0.876 -2.114 -2.250 1.00 95.88 129 ALA A C 1
ATOM 987 O O . ALA A 1 129 ? 1.126 -3.249 -2.648 1.00 95.88 129 ALA A O 1
ATOM 988 N N . GLY A 1 130 ? 1.827 -1.187 -2.120 1.00 92.94 130 GLY A N 1
ATOM 989 C CA . GLY A 1 130 ? 3.225 -1.407 -2.486 1.00 92.94 130 GLY A CA 1
ATOM 990 C C . GLY A 1 130 ? 3.602 -0.731 -3.801 1.00 92.94 130 GLY A C 1
ATOM 991 O O . GLY A 1 130 ? 3.123 0.358 -4.114 1.00 92.94 130 GLY A O 1
ATOM 992 N N . ALA A 1 131 ? 4.522 -1.344 -4.541 1.00 92.25 131 ALA A N 1
ATOM 993 C CA . ALA A 1 131 ? 5.052 -0.792 -5.781 1.00 92.25 131 ALA A CA 1
ATOM 994 C C . ALA A 1 131 ? 4.358 -1.392 -7.009 1.00 92.25 131 ALA A C 1
ATOM 996 O O . ALA A 1 131 ? 3.830 -2.498 -6.958 1.00 92.25 131 ALA A O 1
ATOM 997 N N . LYS A 1 132 ? 4.433 -0.676 -8.138 1.00 91.88 132 LYS A N 1
ATOM 998 C CA . LYS A 1 132 ? 3.985 -1.148 -9.461 1.00 91.88 132 LYS A CA 1
ATOM 999 C C . LYS A 1 132 ? 2.501 -1.553 -9.531 1.00 91.88 132 LYS A C 1
ATOM 1001 O O . LYS A 1 132 ? 2.133 -2.386 -10.356 1.00 91.88 132 LYS A O 1
ATOM 1006 N N . THR A 1 133 ? 1.638 -0.921 -8.737 1.00 94.00 133 THR A N 1
ATOM 1007 C CA . THR A 1 133 ? 0.188 -1.184 -8.749 1.00 94.00 133 THR A CA 1
ATOM 1008 C C . THR A 1 133 ? -0.447 -0.926 -10.115 1.00 94.00 133 THR A C 1
ATOM 1010 O O . THR A 1 133 ? -1.222 -1.741 -10.596 1.00 94.00 133 THR A O 1
ATOM 1013 N N . ALA A 1 134 ? -0.011 0.113 -10.832 1.00 92.00 134 ALA A N 1
ATOM 1014 C CA . ALA A 1 134 ? -0.454 0.377 -12.206 1.00 92.00 134 ALA A CA 1
ATOM 1015 C C . ALA A 1 134 ? -0.123 -0.753 -13.208 1.00 92.00 134 ALA A C 1
ATOM 1017 O O . ALA A 1 134 ? -0.738 -0.825 -14.267 1.00 92.00 134 ALA A O 1
ATOM 1018 N N . ALA A 1 135 ? 0.837 -1.626 -12.884 1.00 90.94 135 ALA A N 1
ATOM 1019 C CA . ALA A 1 135 ? 1.188 -2.809 -13.669 1.00 90.94 135 ALA A CA 1
ATOM 1020 C C . ALA A 1 135 ? 0.549 -4.104 -13.121 1.00 90.94 135 ALA A C 1
ATOM 1022 O O . ALA A 1 135 ? 0.916 -5.189 -13.560 1.00 90.94 135 ALA A O 1
ATOM 1023 N N . GLY A 1 136 ? -0.376 -4.004 -12.158 1.00 92.69 136 GLY A N 1
ATOM 1024 C CA . GLY A 1 136 ? -1.121 -5.137 -11.600 1.00 92.69 136 GLY A CA 1
ATOM 1025 C C . GLY A 1 136 ? -0.537 -5.760 -10.326 1.00 92.69 136 GLY A C 1
ATOM 1026 O O . GLY A 1 136 ? -1.061 -6.767 -9.860 1.00 92.69 136 GLY A O 1
ATOM 1027 N N . TYR A 1 137 ? 0.516 -5.188 -9.734 1.00 94.88 137 TYR A N 1
ATOM 1028 C CA . TYR A 1 137 ? 1.125 -5.718 -8.504 1.00 94.88 137 TYR A CA 1
ATOM 1029 C C . TYR A 1 137 ? 0.437 -5.196 -7.238 1.00 94.88 137 TYR A C 1
ATOM 1031 O O . TYR A 1 137 ? -0.121 -4.104 -7.222 1.00 94.88 137 TYR A O 1
ATOM 1039 N N . GLY A 1 138 ? 0.542 -5.947 -6.138 1.00 94.81 138 GLY A N 1
ATOM 1040 C CA . GLY A 1 138 ? 0.168 -5.453 -4.807 1.00 94.81 138 GLY A CA 1
ATOM 1041 C C . GLY A 1 138 ? -1.330 -5.462 -4.492 1.00 94.81 138 GLY A C 1
ATOM 1042 O O . GLY A 1 138 ? -1.749 -4.819 -3.533 1.00 94.81 138 GLY A O 1
ATOM 1043 N N . TYR A 1 139 ? -2.144 -6.166 -5.274 1.00 96.38 139 TYR A N 1
ATOM 1044 C CA . TYR A 1 139 ? -3.576 -6.325 -5.014 1.00 96.38 139 TYR A CA 1
ATOM 1045 C C . TYR A 1 139 ? -3.851 -7.504 -4.078 1.00 96.38 139 TYR A C 1
ATOM 1047 O O . TYR A 1 139 ? -3.161 -8.521 -4.128 1.00 96.38 139 TYR A O 1
ATOM 1055 N N . PHE A 1 140 ? -4.884 -7.367 -3.247 1.00 95.31 140 PHE A N 1
ATOM 1056 C CA . PHE A 1 140 ? -5.339 -8.393 -2.304 1.00 95.31 140 PHE A CA 1
ATOM 1057 C C . PHE A 1 140 ? -6.797 -8.754 -2.603 1.00 95.31 140 PHE A C 1
ATOM 1059 O O . PHE A 1 140 ? -7.570 -7.884 -3.007 1.00 95.31 140 PHE A O 1
ATOM 1066 N N . VAL A 1 141 ? -7.180 -10.019 -2.396 1.00 86.06 141 VAL A N 1
ATOM 1067 C CA . VAL A 1 141 ? -8.517 -10.560 -2.718 1.00 86.06 141 VAL A CA 1
ATOM 1068 C C . VAL A 1 141 ? -9.250 -11.080 -1.491 1.00 86.06 141 VAL A C 1
ATOM 1070 O O . VAL A 1 141 ? -8.594 -11.712 -0.641 1.00 86.06 141 VAL A O 1
#